Protein AF-A0A0D1XDV0-F1 (afdb_monomer_lite)

pLDDT: mean 87.68, std 15.38, range [34.41, 98.44]

InterPro domains:
  IPR032345 4-hydroxylaminobenzoate lyase [PF16155] (13-129)

Organism: NCBI:txid1016849

Structure (mmCIF, N/CA/C/O backbone):
data_AF-A0A0D1XDV0-F1
#
_entry.id   AF-A0A0D1XDV0-F1
#
loop_
_atom_site.group_PDB
_atom_site.id
_atom_site.type_symbol
_atom_site.label_atom_id
_atom_site.label_alt_id
_atom_site.label_comp_id
_atom_site.label_asym_id
_atom_site.label_entity_id
_atom_site.label_seq_id
_atom_site.pdbx_PDB_ins_code
_atom_site.Cartn_x
_atom_site.Cartn_y
_atom_site.Cartn_z
_atom_site.occupancy
_atom_site.B_iso_or_equiv
_atom_site.auth_seq_id
_atom_site.auth_comp_id
_atom_site.auth_asym_id
_atom_site.auth_atom_id
_atom_site.pdbx_PDB_model_num
ATOM 1 N N . MET A 1 1 ? 11.019 8.438 17.320 1.00 46.28 1 MET A N 1
ATOM 2 C CA . MET A 1 1 ? 9.864 8.069 16.484 1.00 46.28 1 MET A CA 1
ATOM 3 C C . MET A 1 1 ? 9.347 6.789 17.077 1.00 46.28 1 MET A C 1
ATOM 5 O O . MET A 1 1 ? 10.122 5.840 17.127 1.00 46.28 1 MET A O 1
ATOM 9 N N . ASP A 1 2 ? 8.136 6.800 17.619 1.00 54.28 2 ASP A N 1
ATOM 10 C CA . ASP A 1 2 ? 7.503 5.565 18.061 1.00 54.28 2 ASP A CA 1
ATOM 11 C C . ASP A 1 2 ? 7.287 4.716 16.818 1.00 54.28 2 ASP A C 1
ATOM 13 O O . ASP A 1 2 ? 6.575 5.097 15.894 1.00 54.28 2 ASP A O 1
ATOM 17 N N . VAL A 1 3 ? 8.050 3.634 16.718 1.00 69.50 3 VAL A N 1
ATOM 18 C CA . VAL A 1 3 ? 7.976 2.755 15.564 1.00 69.50 3 VAL A CA 1
ATOM 19 C C . VAL A 1 3 ? 6.913 1.716 15.882 1.00 69.50 3 VAL A C 1
ATOM 21 O O . VAL A 1 3 ? 7.135 0.819 16.696 1.00 69.50 3 VAL A O 1
ATOM 24 N N . HIS A 1 4 ? 5.733 1.869 15.287 1.00 89.25 4 HIS A N 1
ATOM 25 C CA . HIS A 1 4 ? 4.611 0.970 15.527 1.00 89.25 4 HIS A CA 1
ATOM 26 C C . HIS A 1 4 ? 4.941 -0.426 14.966 1.00 89.25 4 HIS A C 1
ATOM 28 O O . HIS A 1 4 ? 5.286 -0.542 13.785 1.00 89.25 4 HIS A O 1
ATOM 34 N N . PRO A 1 5 ? 4.831 -1.513 15.756 1.00 94.81 5 PRO A N 1
ATOM 35 C CA . PRO A 1 5 ? 5.201 -2.850 15.286 1.00 94.81 5 PRO A CA 1
ATOM 36 C C . PRO A 1 5 ? 4.446 -3.293 14.024 1.00 94.81 5 PRO A C 1
ATOM 38 O O . PRO A 1 5 ? 5.011 -3.960 13.160 1.00 94.81 5 PRO A O 1
ATOM 41 N N . THR A 1 6 ? 3.175 -2.913 13.885 1.00 96.81 6 THR A N 1
ATOM 42 C CA . THR A 1 6 ? 2.352 -3.225 12.705 1.00 96.81 6 THR A CA 1
ATOM 43 C C . THR A 1 6 ? 2.816 -2.452 11.471 1.00 96.81 6 THR A C 1
ATOM 45 O O . THR A 1 6 ? 2.898 -3.025 10.387 1.00 96.81 6 THR A O 1
ATOM 48 N N . GLN A 1 7 ? 3.206 -1.184 11.642 1.00 96.69 7 GLN A N 1
ATOM 49 C CA . GLN A 1 7 ? 3.786 -0.367 10.576 1.00 96.69 7 GLN A CA 1
ATOM 50 C C . GLN A 1 7 ? 5.069 -1.004 10.028 1.00 96.69 7 GLN A C 1
ATOM 52 O O . GLN A 1 7 ? 5.245 -1.086 8.815 1.00 96.69 7 GLN A O 1
ATOM 57 N N . GLN A 1 8 ? 5.948 -1.515 10.900 1.00 96.44 8 GLN A N 1
ATOM 58 C CA . GLN A 1 8 ? 7.170 -2.207 10.464 1.00 96.44 8 GLN A CA 1
ATOM 59 C C . GLN A 1 8 ? 6.862 -3.465 9.661 1.00 96.44 8 GLN A C 1
ATOM 61 O O . GLN A 1 8 ? 7.520 -3.719 8.656 1.00 96.44 8 GLN A O 1
ATOM 66 N N . LYS A 1 9 ? 5.857 -4.239 10.080 1.00 97.81 9 LYS A N 1
ATOM 67 C CA . LYS A 1 9 ? 5.426 -5.430 9.340 1.00 97.81 9 LYS A CA 1
ATOM 68 C C . LYS A 1 9 ? 4.884 -5.071 7.960 1.00 97.81 9 LYS A C 1
ATOM 70 O O . LYS A 1 9 ? 5.242 -5.739 6.993 1.00 97.81 9 LYS A O 1
ATOM 75 N N . LEU A 1 10 ? 4.095 -3.997 7.855 1.00 97.75 10 LEU A N 1
ATOM 76 C CA . LEU A 1 10 ? 3.621 -3.491 6.567 1.00 97.75 10 LEU A CA 1
ATOM 77 C C . LEU A 1 10 ? 4.795 -3.102 5.661 1.00 97.75 10 LEU A C 1
ATOM 79 O O . LEU A 1 10 ? 4.853 -3.548 4.519 1.00 97.75 10 LEU A O 1
ATOM 83 N N . VAL A 1 11 ? 5.736 -2.298 6.169 1.00 97.62 11 VAL A N 1
ATOM 84 C CA . VAL A 1 11 ? 6.907 -1.854 5.396 1.00 97.62 11 VAL A CA 1
ATOM 85 C C . VAL A 1 11 ? 7.772 -3.044 4.981 1.00 97.62 11 VAL A C 1
ATOM 87 O O . VAL A 1 11 ? 8.152 -3.129 3.818 1.00 97.62 11 VAL A O 1
ATOM 90 N N . GLY A 1 12 ? 8.020 -3.997 5.883 1.00 98.06 12 GLY A N 1
ATOM 91 C CA . GLY A 1 12 ? 8.756 -5.226 5.578 1.00 98.06 12 GLY A CA 1
ATOM 92 C C . GLY A 1 12 ? 8.089 -6.040 4.469 1.00 98.06 12 GLY A C 1
ATOM 93 O O . GLY A 1 12 ? 8.732 -6.371 3.477 1.00 98.06 12 GLY A O 1
ATOM 94 N N . ARG A 1 13 ? 6.774 -6.269 4.565 1.00 98.25 13 ARG A N 1
ATOM 95 C CA . ARG A 1 13 ? 6.033 -6.983 3.517 1.00 98.25 13 ARG A CA 1
ATOM 96 C C . ARG A 1 13 ? 6.004 -6.215 2.190 1.00 98.25 13 ARG A C 1
ATOM 98 O O . ARG A 1 13 ? 6.015 -6.831 1.129 1.00 98.25 13 ARG A O 1
ATOM 105 N N . ALA A 1 14 ? 5.990 -4.883 2.227 1.00 97.88 14 ALA A N 1
ATOM 106 C CA . ALA A 1 14 ? 6.085 -4.059 1.024 1.00 97.88 14 ALA A CA 1
ATOM 107 C C . ALA A 1 14 ? 7.468 -4.164 0.372 1.00 97.88 14 ALA A C 1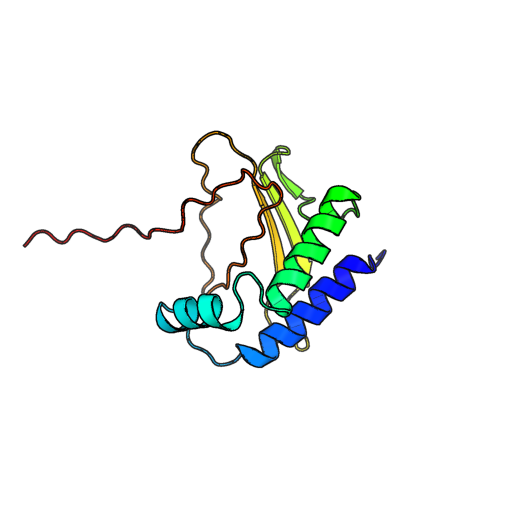
ATOM 109 O O . ALA A 1 14 ? 7.555 -4.241 -0.850 1.00 97.88 14 ALA A O 1
ATOM 110 N N . ILE A 1 15 ? 8.538 -4.234 1.169 1.00 97.69 15 ILE A N 1
ATOM 111 C CA . ILE A 1 15 ? 9.891 -4.479 0.666 1.00 97.69 15 ILE A CA 1
ATOM 112 C C . ILE A 1 15 ? 9.954 -5.831 -0.047 1.00 97.69 15 ILE A C 1
ATOM 114 O O . ILE A 1 15 ? 10.460 -5.857 -1.167 1.00 97.69 15 ILE A O 1
ATOM 118 N N . ASP A 1 16 ? 9.405 -6.902 0.545 1.00 97.06 16 ASP A N 1
ATOM 119 C CA . ASP A 1 16 ? 9.305 -8.228 -0.090 1.00 97.06 16 ASP A CA 1
ATOM 120 C C . ASP A 1 16 ? 8.588 -8.130 -1.447 1.00 97.06 16 ASP A C 1
ATOM 122 O O . ASP A 1 16 ? 9.124 -8.544 -2.474 1.00 97.06 16 ASP A O 1
ATOM 126 N N . PHE A 1 17 ? 7.420 -7.482 -1.477 1.00 97.38 17 PHE A N 1
ATOM 127 C CA . PHE A 1 17 ? 6.658 -7.242 -2.704 1.00 97.38 17 PHE A CA 1
ATOM 128 C C . PHE A 1 17 ? 7.464 -6.475 -3.764 1.00 97.38 17 PHE A C 1
ATOM 130 O O . PHE A 1 17 ? 7.504 -6.878 -4.925 1.00 97.38 17 PHE A O 1
ATOM 137 N N . PHE A 1 18 ? 8.168 -5.405 -3.386 1.00 96.06 18 PHE A N 1
ATOM 138 C CA . PHE A 1 18 ? 8.994 -4.637 -4.320 1.00 96.06 18 PHE A CA 1
ATOM 139 C C . PHE A 1 18 ? 10.135 -5.464 -4.922 1.00 96.06 18 PHE A C 1
ATOM 141 O O . PHE A 1 18 ? 10.582 -5.157 -6.027 1.00 96.06 18 PHE A O 1
ATOM 148 N N . GLN A 1 19 ? 10.620 -6.512 -4.246 1.00 94.69 19 GLN A N 1
ATOM 149 C CA . GLN A 1 19 ? 11.615 -7.418 -4.835 1.00 94.69 19 GLN A CA 1
ATOM 150 C C . GLN A 1 19 ? 11.058 -8.213 -6.014 1.00 94.69 19 GLN A C 1
ATOM 152 O O . GLN A 1 19 ? 11.807 -8.481 -6.953 1.00 94.69 19 GLN A O 1
ATOM 157 N N . GLU A 1 20 ? 9.768 -8.531 -5.982 1.00 94.56 20 GLU A N 1
ATOM 158 C CA . GLU A 1 20 ? 9.084 -9.308 -7.013 1.00 94.56 20 GLU A CA 1
ATOM 159 C C . GLU A 1 20 ? 8.681 -8.463 -8.230 1.00 94.56 20 GLU A C 1
ATOM 161 O O . GLU A 1 20 ? 8.661 -8.951 -9.362 1.00 94.56 20 GLU A O 1
ATOM 166 N N . VAL A 1 21 ? 8.364 -7.182 -8.000 1.00 92.88 21 VAL A N 1
ATOM 167 C CA . VAL A 1 21 ? 7.813 -6.293 -9.040 1.00 92.88 21 VAL A CA 1
ATOM 168 C C . VAL A 1 21 ? 8.793 -5.250 -9.570 1.00 92.88 21 VAL A C 1
ATOM 170 O O . VAL A 1 21 ? 8.473 -4.517 -10.507 1.00 92.88 21 VAL A O 1
ATOM 173 N N . GLN A 1 22 ? 10.000 -5.168 -9.007 1.00 89.06 22 GLN A N 1
ATOM 174 C CA . GLN A 1 22 ? 11.055 -4.312 -9.551 1.00 89.06 22 GLN A CA 1
ATOM 175 C C . GLN A 1 22 ? 11.340 -4.637 -11.025 1.00 89.06 22 GLN A C 1
ATOM 177 O O . GLN A 1 22 ? 11.282 -5.788 -11.456 1.00 89.06 22 GLN A O 1
ATOM 182 N N . ASN A 1 23 ? 11.723 -3.611 -11.787 1.00 88.56 23 ASN A N 1
ATOM 183 C CA . ASN A 1 23 ? 12.044 -3.697 -13.217 1.00 88.56 23 ASN A CA 1
ATOM 184 C C . ASN A 1 23 ? 10.871 -4.084 -14.133 1.00 88.56 23 ASN A C 1
ATOM 186 O O . ASN A 1 23 ? 11.085 -4.315 -15.322 1.00 88.56 23 ASN A O 1
ATOM 190 N N . LEU A 1 24 ? 9.640 -4.127 -13.620 1.00 91.00 24 LEU A N 1
ATOM 191 C CA . LEU A 1 24 ? 8.452 -4.262 -14.454 1.00 91.00 24 LEU A CA 1
ATOM 192 C C . LEU A 1 24 ? 7.990 -2.892 -14.955 1.00 91.00 24 LEU A C 1
ATOM 194 O O . LEU A 1 24 ? 8.093 -1.882 -14.258 1.00 91.00 24 LEU A O 1
ATOM 198 N N . THR A 1 25 ? 7.488 -2.854 -16.185 1.00 90.81 25 THR A N 1
ATOM 199 C CA . THR A 1 25 ? 7.014 -1.619 -16.818 1.00 90.81 25 THR A CA 1
ATOM 200 C C . THR A 1 25 ? 5.566 -1.328 -16.412 1.00 90.81 25 THR A C 1
ATOM 202 O O . THR A 1 25 ? 4.718 -2.205 -16.584 1.00 90.81 25 THR A O 1
ATOM 205 N N . PRO A 1 26 ? 5.244 -0.116 -15.920 1.00 89.31 26 PRO A N 1
ATOM 206 C CA . PRO A 1 26 ? 3.864 0.285 -15.662 1.00 89.31 26 PRO A CA 1
ATOM 207 C C . PRO A 1 26 ? 2.980 0.176 -16.911 1.00 89.31 26 PRO A C 1
ATOM 209 O O . PRO A 1 26 ? 3.368 0.601 -17.999 1.00 89.31 26 PRO A O 1
ATOM 212 N N . GLY A 1 27 ? 1.778 -0.377 -16.752 1.00 89.75 27 GLY A N 1
ATOM 213 C CA . GLY A 1 27 ? 0.820 -0.569 -17.838 1.00 89.75 27 GLY A CA 1
ATOM 214 C C . GLY A 1 27 ? -0.149 -1.718 -17.565 1.00 89.75 27 GLY A C 1
ATOM 215 O O . GLY A 1 27 ? -0.107 -2.338 -16.502 1.00 89.75 27 GLY A O 1
ATOM 216 N N . LYS A 1 28 ? -1.003 -2.023 -18.550 1.00 91.38 28 LYS A N 1
ATOM 217 C CA . LYS A 1 28 ? -2.059 -3.047 -18.434 1.00 91.38 28 LYS A CA 1
ATOM 218 C C . LYS A 1 28 ? -1.520 -4.444 -18.129 1.00 91.38 28 LYS A C 1
ATOM 220 O O . LYS A 1 28 ? -2.149 -5.186 -17.384 1.00 91.38 28 LYS A O 1
ATOM 225 N N . ASP A 1 29 ? -0.357 -4.789 -18.674 1.00 93.88 29 ASP A N 1
ATOM 226 C CA . ASP A 1 29 ? 0.255 -6.102 -18.446 1.00 93.88 29 ASP A CA 1
ATOM 227 C C . ASP A 1 29 ? 0.725 -6.250 -16.995 1.00 93.88 29 ASP A C 1
ATOM 229 O O . ASP A 1 29 ? 0.502 -7.289 -16.372 1.00 93.88 29 ASP A O 1
ATOM 233 N N . LEU A 1 30 ? 1.315 -5.189 -16.427 1.00 93.62 30 LEU A N 1
ATOM 234 C CA . LEU A 1 30 ? 1.673 -5.166 -15.012 1.00 93.62 30 LEU A CA 1
ATOM 235 C C . LEU A 1 30 ? 0.419 -5.215 -14.139 1.00 93.62 30 LEU A C 1
ATOM 237 O O . LEU A 1 30 ? 0.375 -6.009 -13.212 1.00 93.62 30 LEU A O 1
ATOM 241 N N . GLU A 1 31 ? -0.614 -4.434 -14.449 1.00 93.94 31 GLU A N 1
ATOM 242 C CA . GLU A 1 31 ? -1.888 -4.466 -13.719 1.00 93.94 31 GLU A CA 1
ATOM 243 C C . GLU A 1 31 ? -2.510 -5.874 -13.702 1.00 93.94 31 GLU A C 1
ATOM 245 O O . GLU A 1 31 ? -2.873 -6.386 -12.641 1.00 93.94 31 GLU A O 1
ATOM 250 N N . ALA A 1 32 ? -2.590 -6.537 -14.859 1.00 95.12 32 ALA A N 1
ATOM 251 C CA . ALA A 1 32 ? -3.122 -7.894 -14.967 1.00 95.12 32 ALA A CA 1
ATOM 252 C C . ALA A 1 32 ? -2.296 -8.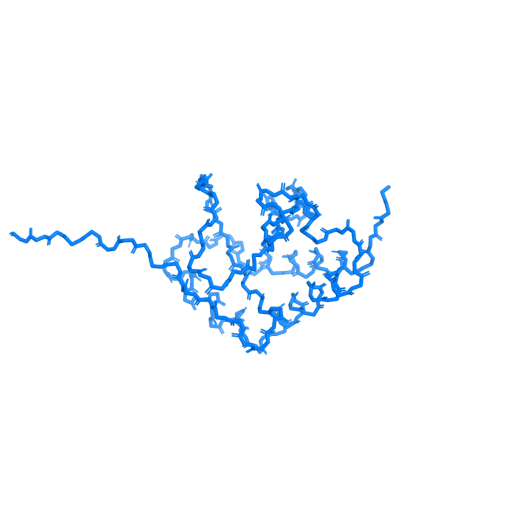897 -14.149 1.00 95.12 32 ALA A C 1
ATOM 254 O O . ALA A 1 32 ? -2.858 -9.742 -13.444 1.00 95.12 32 ALA A O 1
ATOM 255 N N . ARG A 1 33 ? -0.965 -8.775 -14.199 1.00 95.44 33 ARG A N 1
ATOM 256 C CA . ARG A 1 33 ? -0.056 -9.598 -13.400 1.00 95.44 33 ARG A CA 1
ATOM 257 C C . ARG A 1 33 ? -0.251 -9.366 -11.904 1.00 95.44 33 ARG A C 1
ATOM 259 O O . ARG A 1 33 ? -0.406 -10.332 -11.166 1.00 95.44 33 ARG A O 1
ATOM 266 N N . LEU A 1 34 ? -0.294 -8.107 -11.466 1.00 96.19 34 LEU A N 1
ATOM 267 C CA . LEU A 1 34 ? -0.490 -7.737 -10.064 1.00 96.19 34 LEU A CA 1
ATOM 268 C C . LEU A 1 34 ? -1.788 -8.323 -9.506 1.00 96.19 34 LEU A C 1
ATOM 270 O O . LEU A 1 34 ? -1.769 -8.950 -8.452 1.00 96.19 34 LEU A O 1
ATOM 274 N N . ASN A 1 35 ? -2.891 -8.197 -10.246 1.00 94.50 35 ASN A N 1
ATOM 275 C CA . ASN A 1 35 ? -4.181 -8.749 -9.835 1.00 94.50 35 ASN A CA 1
ATOM 276 C C . ASN A 1 35 ? -4.200 -10.287 -9.801 1.00 94.50 35 ASN A C 1
ATOM 278 O O . ASN A 1 35 ? -4.934 -10.869 -9.007 1.00 94.50 35 ASN A O 1
ATOM 282 N N . THR A 1 36 ? -3.401 -10.947 -10.643 1.00 95.94 36 THR A N 1
ATOM 283 C CA . THR A 1 36 ? -3.340 -12.416 -10.710 1.00 95.94 36 THR A CA 1
ATOM 284 C C . THR A 1 36 ? -2.434 -13.007 -9.630 1.00 95.94 36 THR A C 1
ATOM 286 O O . THR A 1 36 ? -2.793 -13.993 -8.993 1.00 95.94 36 THR A O 1
ATOM 289 N N . GLU A 1 37 ? -1.253 -12.423 -9.425 1.00 96.81 37 GLU A N 1
ATOM 290 C CA . GLU A 1 37 ? -0.197 -12.985 -8.570 1.00 96.81 37 GLU A CA 1
ATOM 291 C C . GLU A 1 37 ? -0.207 -12.417 -7.145 1.00 96.81 37 GLU A C 1
ATOM 293 O O . GLU A 1 37 ? 0.239 -13.086 -6.214 1.00 96.81 37 GLU A O 1
ATOM 298 N N . TYR A 1 38 ? -0.737 -11.203 -6.965 1.00 96.75 38 TYR A N 1
ATOM 299 C CA . TYR A 1 38 ? -0.716 -10.461 -5.699 1.00 96.75 38 TYR A CA 1
ATOM 300 C C . TYR A 1 38 ? -2.093 -9.880 -5.335 1.00 96.75 38 TYR A C 1
ATOM 302 O O . TYR A 1 38 ? -2.184 -8.932 -4.556 1.00 96.75 38 TYR A O 1
ATOM 310 N N . GLY A 1 39 ? -3.168 -10.429 -5.912 1.00 94.38 39 GLY A N 1
ATOM 311 C CA . GLY A 1 39 ? -4.550 -10.045 -5.625 1.00 94.38 39 GLY A CA 1
ATOM 312 C C . GLY A 1 39 ? -5.143 -10.723 -4.377 1.00 94.38 39 GLY A C 1
ATOM 313 O O . GLY A 1 39 ? -4.420 -11.363 -3.605 1.00 94.38 39 GLY A O 1
ATOM 314 N N . PRO A 1 40 ? -6.471 -10.614 -4.178 1.00 94.19 40 PRO A N 1
ATOM 315 C CA . PRO A 1 40 ? -7.186 -11.230 -3.060 1.00 94.19 40 PRO A CA 1
ATOM 316 C C . PRO A 1 40 ? -6.890 -12.719 -2.858 1.00 94.19 40 PRO A C 1
ATOM 318 O O . PRO A 1 40 ? -6.842 -13.489 -3.816 1.00 94.19 40 PRO A O 1
ATOM 321 N N . GLY A 1 41 ? -6.707 -13.132 -1.601 1.00 94.69 41 GLY A N 1
ATOM 322 C CA . GLY A 1 41 ? -6.364 -14.505 -1.223 1.00 94.69 41 GLY A CA 1
ATOM 323 C C . GLY A 1 41 ? -4.875 -14.851 -1.322 1.00 94.69 41 GLY A C 1
ATOM 324 O O . GLY A 1 41 ? -4.476 -15.933 -0.888 1.00 94.69 41 GLY A O 1
ATOM 325 N N . THR A 1 42 ? -4.035 -13.963 -1.860 1.00 97.31 42 THR A N 1
ATOM 326 C CA . THR A 1 42 ? -2.584 -14.189 -1.918 1.00 97.31 42 THR A CA 1
ATOM 327 C C . THR A 1 42 ? -1.905 -13.770 -0.608 1.00 97.31 42 THR A C 1
ATOM 329 O O . THR A 1 42 ? -2.344 -12.814 0.033 1.00 97.31 42 THR A O 1
ATOM 332 N N . PRO A 1 43 ? -0.799 -14.421 -0.193 1.00 97.62 43 PRO A N 1
ATOM 333 C CA . PRO A 1 43 ? -0.166 -14.123 1.094 1.00 97.62 43 PRO A CA 1
ATOM 334 C C . PRO A 1 43 ? 0.264 -12.660 1.268 1.00 97.62 43 PRO A C 1
ATOM 336 O O . PRO A 1 43 ? 0.142 -12.106 2.355 1.00 97.62 43 PRO A O 1
ATOM 339 N N . ILE A 1 44 ? 0.774 -12.013 0.214 1.00 97.44 44 ILE A N 1
ATOM 340 C CA . ILE A 1 44 ? 1.185 -10.602 0.284 1.00 97.44 44 ILE A CA 1
ATOM 341 C C . ILE A 1 44 ? -0.031 -9.693 0.491 1.00 97.44 44 ILE A C 1
ATOM 343 O O . ILE A 1 44 ? -0.003 -8.833 1.372 1.00 97.44 44 ILE A O 1
ATOM 347 N N . TYR A 1 45 ? -1.099 -9.914 -0.275 1.00 97.44 45 TYR A N 1
ATOM 348 C CA . TYR A 1 45 ? -2.324 -9.130 -0.171 1.00 97.44 45 TYR A CA 1
ATOM 349 C C . TYR A 1 45 ? -3.005 -9.284 1.193 1.00 97.44 45 TYR A C 1
ATOM 351 O O . TYR A 1 45 ? -3.395 -8.288 1.805 1.00 97.44 45 TYR A O 1
ATOM 359 N N . GLU A 1 46 ? -3.124 -10.515 1.695 1.00 97.88 46 GLU A N 1
ATOM 360 C CA . GLU A 1 46 ? -3.777 -10.780 2.982 1.00 97.88 46 GLU A CA 1
ATOM 361 C C . GLU A 1 46 ? -3.006 -10.159 4.157 1.00 97.88 46 GLU A C 1
ATOM 363 O O . GLU A 1 46 ? -3.613 -9.621 5.088 1.00 97.88 46 GLU A O 1
ATOM 368 N N . ASP A 1 47 ? -1.673 -10.143 4.096 1.00 98.44 47 ASP A N 1
ATOM 369 C CA . ASP A 1 47 ? -0.847 -9.437 5.074 1.00 98.44 47 ASP A CA 1
ATOM 370 C C . ASP A 1 47 ? -1.060 -7.921 5.019 1.00 98.44 47 ASP A C 1
ATOM 372 O O . ASP A 1 47 ? -1.263 -7.299 6.064 1.00 98.44 47 ASP A O 1
ATOM 376 N N . PHE A 1 48 ? -1.068 -7.314 3.825 1.00 97.88 48 PHE A N 1
ATOM 377 C CA . PHE A 1 48 ? -1.377 -5.886 3.684 1.00 97.88 48 PHE A CA 1
ATOM 378 C C . PHE A 1 48 ? -2.745 -5.548 4.270 1.00 97.88 48 PHE A C 1
ATOM 380 O O . PHE A 1 48 ? -2.858 -4.612 5.063 1.00 97.88 48 PHE A O 1
ATOM 387 N N . CYS A 1 49 ? -3.762 -6.346 3.944 1.00 97.38 49 CYS A N 1
ATOM 388 C CA . CYS A 1 49 ? -5.097 -6.189 4.500 1.00 97.38 49 CYS A CA 1
ATOM 389 C C . CYS A 1 49 ? -5.089 -6.267 6.029 1.00 97.38 49 CYS A C 1
ATOM 391 O O . CYS A 1 49 ? -5.671 -5.415 6.697 1.00 97.38 49 CYS A O 1
ATOM 393 N N . THR A 1 50 ? -4.405 -7.267 6.585 1.00 97.50 50 THR A N 1
ATOM 394 C CA . THR A 1 50 ? -4.312 -7.482 8.032 1.00 97.50 50 THR A CA 1
ATOM 395 C C . THR A 1 50 ? -3.661 -6.290 8.733 1.00 97.50 50 THR A C 1
ATOM 397 O O . THR A 1 50 ? -4.210 -5.774 9.706 1.00 97.50 50 THR A O 1
ATOM 400 N N . TYR A 1 51 ? -2.516 -5.815 8.237 1.00 97.81 51 TYR A N 1
ATOM 401 C CA . TYR A 1 51 ? -1.770 -4.732 8.882 1.00 97.81 51 TYR A CA 1
ATOM 402 C C . TYR A 1 51 ? -2.468 -3.376 8.764 1.00 97.81 51 TYR A C 1
ATOM 404 O O . TYR A 1 51 ? -2.482 -2.622 9.737 1.00 97.81 51 TYR A O 1
ATOM 412 N N . ILE A 1 52 ? -3.079 -3.074 7.614 1.00 97.12 52 ILE A N 1
ATOM 413 C CA . ILE A 1 52 ? -3.834 -1.829 7.419 1.00 97.12 52 ILE A CA 1
ATOM 414 C C . ILE A 1 52 ? -5.078 -1.799 8.307 1.00 97.12 52 ILE A C 1
ATOM 416 O O . ILE A 1 52 ? -5.277 -0.817 9.022 1.00 97.12 52 ILE A O 1
ATOM 420 N N . ARG A 1 53 ? -5.882 -2.873 8.313 1.00 96.00 53 ARG A N 1
ATOM 421 C CA . ARG A 1 53 ? -7.077 -2.947 9.169 1.00 96.00 53 ARG A CA 1
ATOM 422 C C . ARG A 1 53 ? -6.702 -2.844 10.639 1.00 96.00 53 ARG A C 1
ATOM 424 O O . ARG A 1 53 ? -7.274 -2.022 11.338 1.00 96.00 53 ARG A O 1
ATOM 431 N N . GLN A 1 54 ? -5.680 -3.578 11.083 1.00 96.12 54 GLN A N 1
ATOM 432 C CA . GLN A 1 54 ? -5.215 -3.484 12.464 1.00 96.12 54 GLN A CA 1
ATOM 433 C C . GLN A 1 54 ? -4.776 -2.055 12.829 1.00 96.12 54 GLN A C 1
ATOM 435 O O . GLN A 1 54 ? -5.141 -1.567 13.898 1.00 96.12 54 GLN A O 1
ATOM 440 N N . GLY A 1 55 ? -3.980 -1.405 11.973 1.00 95.44 55 GLY A N 1
ATOM 441 C CA . GLY A 1 55 ? -3.483 -0.053 12.225 1.00 95.44 55 GLY A CA 1
ATOM 442 C C . GLY A 1 55 ? -4.606 0.982 12.342 1.00 95.44 55 GLY A C 1
ATOM 443 O O . GLY A 1 55 ? -4.525 1.860 13.198 1.00 95.44 55 GLY A O 1
ATOM 444 N N . LEU A 1 56 ? -5.665 0.840 11.535 1.00 94.06 56 LEU A N 1
ATOM 445 C CA . LEU A 1 56 ? -6.869 1.675 11.603 1.00 94.06 56 LEU A CA 1
ATOM 446 C C . LEU A 1 56 ? -7.740 1.352 12.825 1.00 94.06 56 LEU A C 1
ATOM 448 O O . LEU A 1 56 ? -8.078 2.253 13.582 1.00 94.06 56 LEU A O 1
ATOM 452 N N . GLU A 1 57 ? -8.088 0.080 13.040 1.00 93.75 57 GLU A N 1
ATOM 453 C CA . GLU A 1 57 ? -8.987 -0.368 14.119 1.00 93.75 57 GLU A CA 1
ATOM 454 C C . GLU A 1 57 ? -8.466 -0.008 15.512 1.00 93.75 57 GLU A C 1
ATOM 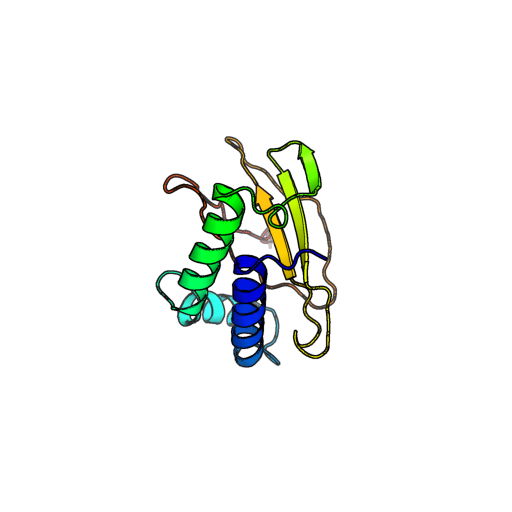456 O O . GLU A 1 57 ? -9.244 0.286 16.418 1.00 93.75 57 GLU A O 1
ATOM 461 N N . LYS A 1 58 ? -7.144 -0.054 15.694 1.00 94.19 58 LYS A N 1
ATOM 462 C CA . LYS A 1 58 ? -6.492 0.252 16.971 1.00 94.19 58 LYS A CA 1
ATOM 463 C C . LYS A 1 58 ? -6.055 1.709 17.098 1.00 94.19 58 LYS A C 1
ATOM 465 O O . LYS A 1 58 ? -5.419 2.028 18.098 1.00 94.19 58 LYS A O 1
ATOM 470 N N . ASP A 1 59 ? -6.351 2.541 16.099 1.00 91.44 59 ASP A N 1
ATOM 471 C CA . ASP A 1 59 ? -5.891 3.928 16.008 1.00 91.44 59 ASP A CA 1
ATOM 472 C C . ASP A 1 59 ? -4.394 4.053 16.338 1.00 91.44 59 ASP A C 1
ATOM 474 O O . ASP A 1 59 ? -3.966 4.813 17.205 1.00 91.44 59 ASP A O 1
ATOM 478 N N . GLU A 1 60 ? -3.561 3.237 15.677 1.00 93.81 60 GLU A N 1
ATOM 479 C CA . GLU A 1 60 ? -2.127 3.176 15.983 1.00 93.81 60 GLU A CA 1
ATOM 480 C C . GLU A 1 60 ? -1.384 4.470 15.591 1.00 93.81 60 GLU A C 1
ATOM 482 O O . GLU A 1 60 ? -0.181 4.548 15.794 1.00 93.81 60 GLU A O 1
ATOM 487 N N . GLY A 1 61 ? -2.055 5.483 15.030 1.00 93.50 61 GLY A N 1
ATOM 488 C CA . GLY A 1 61 ? -1.470 6.807 14.792 1.00 93.50 61 GLY A CA 1
ATOM 489 C C . GLY A 1 61 ? -0.517 6.904 13.596 1.00 93.50 61 GLY A C 1
ATOM 490 O O . GLY A 1 61 ? 0.259 7.853 13.517 1.00 93.50 61 GLY A O 1
ATOM 491 N N . TRP A 1 62 ? -0.559 5.949 12.659 1.00 94.50 62 TRP A N 1
ATOM 492 C CA . TRP A 1 62 ? 0.291 5.957 11.454 1.00 94.50 62 TRP A CA 1
ATOM 493 C C . TRP A 1 62 ? -0.454 5.697 10.135 1.00 94.50 62 TRP A C 1
ATOM 495 O O . TRP A 1 62 ? 0.096 5.964 9.062 1.00 94.50 62 TRP A O 1
ATOM 505 N N . VAL A 1 63 ? -1.685 5.175 10.186 1.00 95.31 63 VAL A N 1
ATOM 506 C CA . VAL A 1 63 ? -2.512 4.938 8.993 1.00 95.31 63 VAL A CA 1
ATOM 507 C C . VAL A 1 63 ? -3.447 6.120 8.787 1.00 95.31 63 VAL A C 1
ATOM 509 O O . VAL A 1 63 ? -4.316 6.353 9.620 1.00 95.31 63 VAL A O 1
ATOM 512 N N . ALA A 1 64 ? -3.302 6.825 7.664 1.00 92.44 64 ALA A N 1
ATOM 513 C CA . ALA A 1 64 ? -4.211 7.891 7.242 1.00 92.44 64 ALA A CA 1
ATOM 514 C C . ALA A 1 64 ? -4.565 8.904 8.363 1.00 92.44 64 ALA A C 1
ATOM 516 O O . ALA A 1 64 ? -5.719 9.085 8.745 1.00 92.44 64 ALA A O 1
ATOM 517 N N . THR A 1 65 ? -3.535 9.549 8.897 1.00 94.62 65 THR A N 1
ATOM 518 C CA . THR A 1 65 ? -3.534 10.540 9.978 1.00 94.62 65 THR A CA 1
ATOM 519 C C . THR A 1 65 ? -3.846 11.953 9.505 1.00 94.62 65 THR A C 1
ATOM 521 O O . THR A 1 65 ? -4.476 12.707 10.238 1.00 94.62 65 THR A O 1
ATOM 524 N N . ASP A 1 66 ? -3.403 12.331 8.303 1.00 95.25 66 ASP A N 1
ATOM 525 C CA . ASP A 1 66 ? -3.490 13.714 7.841 1.00 95.25 66 ASP A CA 1
ATOM 526 C C . ASP A 1 66 ? -4.797 13.909 7.067 1.00 95.25 66 ASP A C 1
ATOM 528 O O . ASP A 1 66 ? -4.991 13.317 6.002 1.00 95.25 66 ASP A O 1
ATOM 532 N N . GLU A 1 67 ? -5.702 14.733 7.599 1.00 95.75 67 GLU A N 1
ATOM 533 C CA . GLU A 1 67 ? -6.967 15.072 6.942 1.00 95.75 67 GLU A CA 1
ATOM 534 C C . GLU A 1 67 ? -6.743 15.924 5.691 1.00 95.75 67 GLU A C 1
ATOM 536 O O . GLU A 1 67 ? -6.066 16.953 5.720 1.00 95.75 67 GLU A O 1
ATOM 541 N N . ILE A 1 68 ? -7.340 15.487 4.583 1.00 93.88 68 ILE A N 1
ATOM 542 C CA . ILE A 1 68 ? -7.325 16.192 3.296 1.00 93.88 68 ILE A CA 1
ATOM 543 C C . ILE A 1 68 ? -8.696 16.790 3.002 1.00 93.88 68 ILE A C 1
ATOM 545 O O . ILE A 1 68 ? -8.780 17.943 2.586 1.00 93.88 68 ILE A O 1
ATOM 549 N N . ASP A 1 69 ? -9.758 16.023 3.252 1.00 93.12 69 ASP A N 1
ATOM 550 C CA . ASP A 1 69 ? -11.145 16.500 3.268 1.00 93.12 69 ASP A CA 1
ATOM 551 C C . ASP A 1 69 ? -11.863 15.884 4.475 1.00 93.12 69 ASP A C 1
ATOM 553 O O . ASP A 1 69 ? -12.656 14.945 4.361 1.00 93.12 69 ASP A O 1
ATOM 557 N N . GLY A 1 70 ? -11.493 16.373 5.661 1.00 93.44 70 GLY A N 1
ATOM 558 C CA . GLY A 1 70 ? -12.025 15.903 6.936 1.00 93.44 70 GLY A CA 1
ATOM 559 C C . GLY A 1 70 ? -11.692 14.434 7.248 1.00 93.44 70 GLY A C 1
ATOM 560 O O . GLY A 1 70 ? -10.805 13.836 6.630 1.00 93.44 70 GLY A O 1
ATOM 561 N N . PRO A 1 71 ? -12.431 13.804 8.181 1.00 92.38 71 PRO A N 1
ATOM 562 C CA . PRO A 1 71 ? -12.144 12.439 8.635 1.00 92.38 71 PRO A CA 1
ATOM 563 C C . PRO A 1 71 ? -12.373 11.373 7.552 1.00 92.38 71 PRO A C 1
ATOM 565 O O . PRO A 1 71 ? -11.768 10.297 7.593 1.00 92.38 71 PRO A O 1
ATOM 568 N N . LYS A 1 72 ? -13.216 11.683 6.562 1.00 92.75 72 LYS A N 1
ATOM 569 C CA . LYS A 1 72 ? -13.588 10.785 5.467 1.00 92.75 72 LYS A CA 1
ATOM 570 C C . LYS A 1 72 ? -12.501 10.629 4.400 1.00 92.75 72 LYS A C 1
ATOM 572 O 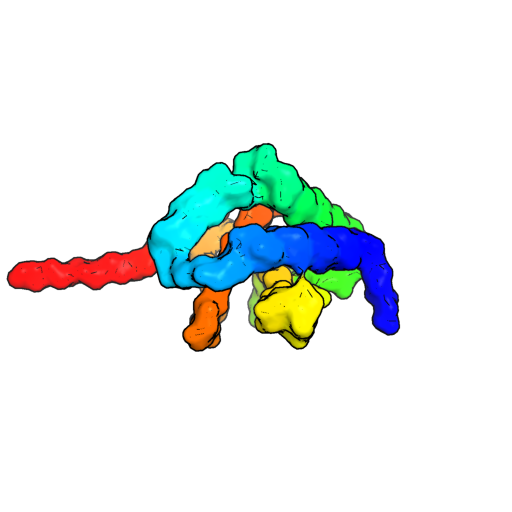O . LYS A 1 72 ? -12.505 9.635 3.684 1.00 92.75 72 LYS A O 1
ATOM 577 N N . TYR A 1 73 ? -11.576 11.587 4.275 1.00 94.50 73 TYR A N 1
ATOM 578 C CA . TYR A 1 73 ? -10.464 11.517 3.326 1.00 94.50 73 TYR A CA 1
ATOM 579 C C . TYR A 1 73 ? -9.161 11.932 3.994 1.00 94.50 73 TYR A C 1
ATOM 581 O O . TYR A 1 73 ? -8.903 13.116 4.225 1.00 94.50 73 TYR A O 1
ATOM 589 N N . ARG A 1 74 ? -8.322 10.935 4.268 1.00 95.44 74 ARG A N 1
ATOM 590 C CA . ARG A 1 74 ? -7.066 11.103 4.999 1.00 95.44 74 ARG A CA 1
ATOM 591 C C . ARG A 1 74 ? -5.911 10.430 4.273 1.00 95.44 74 ARG A C 1
ATOM 593 O O . ARG A 1 74 ? -6.110 9.479 3.517 1.00 95.44 74 ARG A O 1
ATOM 600 N N . ARG A 1 75 ? -4.687 10.898 4.511 1.00 95.31 75 ARG A N 1
ATOM 601 C CA . ARG A 1 75 ? -3.462 10.303 3.958 1.00 95.31 75 ARG A CA 1
ATOM 602 C C . ARG A 1 75 ? -2.335 10.293 4.983 1.00 95.31 75 ARG A C 1
ATOM 604 O O . ARG A 1 75 ? -2.308 11.139 5.862 1.00 95.31 75 ARG A O 1
ATOM 611 N N . SER A 1 76 ? -1.378 9.385 4.819 1.00 94.69 76 SER A N 1
ATOM 612 C CA . SER A 1 76 ? -0.109 9.421 5.558 1.00 94.69 76 SER A CA 1
ATOM 613 C C . SER A 1 76 ? 1.022 8.841 4.737 1.00 94.69 76 SER A C 1
ATOM 615 O O . SER A 1 76 ? 0.879 7.790 4.112 1.00 94.69 76 SER A O 1
ATOM 617 N N . VAL A 1 77 ? 2.190 9.478 4.800 1.00 95.31 77 VAL A N 1
ATOM 618 C CA . VAL A 1 77 ? 3.431 8.865 4.315 1.00 95.31 77 VAL A CA 1
ATOM 619 C C . VAL A 1 77 ? 3.922 7.881 5.373 1.00 95.31 77 VAL A C 1
ATOM 621 O O . VAL A 1 77 ? 4.407 8.283 6.426 1.00 95.31 77 VAL A O 1
ATOM 624 N N . VAL A 1 78 ? 3.818 6.590 5.072 1.00 96.00 78 VAL A N 1
ATOM 625 C CA . VAL A 1 78 ? 4.238 5.499 5.963 1.00 96.00 78 VAL A CA 1
ATOM 626 C C . VAL A 1 78 ? 5.743 5.277 5.889 1.00 96.00 78 VAL A C 1
ATOM 628 O O . VAL A 1 78 ? 6.384 5.021 6.906 1.00 96.00 78 VAL A O 1
ATOM 631 N N . CYS A 1 79 ? 6.309 5.368 4.686 1.00 96.06 79 CYS A N 1
ATOM 632 C CA . CYS A 1 79 ? 7.736 5.200 4.456 1.00 96.06 79 CYS A CA 1
ATOM 633 C C . CYS A 1 79 ? 8.203 6.136 3.340 1.00 96.06 79 CYS A C 1
ATOM 635 O O . CYS A 1 79 ? 7.610 6.186 2.258 1.00 96.06 79 CYS A O 1
ATOM 637 N N . ARG A 1 80 ? 9.272 6.890 3.607 1.00 95.44 80 ARG A N 1
ATOM 638 C CA . ARG A 1 80 ? 9.945 7.711 2.594 1.00 95.44 80 ARG A CA 1
ATOM 639 C C . ARG A 1 80 ? 10.802 6.816 1.691 1.00 95.44 80 ARG A C 1
ATOM 641 O O . ARG A 1 80 ? 11.280 5.786 2.159 1.00 95.44 80 ARG A O 1
ATOM 648 N N . PRO A 1 81 ? 11.024 7.206 0.426 1.00 94.88 81 PRO A N 1
ATOM 649 C CA . PRO A 1 81 ? 11.810 6.397 -0.491 1.00 94.88 81 PRO A CA 1
ATOM 650 C C . PRO A 1 81 ? 13.249 6.251 0.006 1.00 94.88 81 PRO A C 1
ATOM 652 O O . PRO A 1 81 ? 13.879 7.225 0.423 1.00 94.88 81 PRO A O 1
ATOM 655 N N . SER A 1 82 ? 13.769 5.030 -0.053 1.00 95.62 82 SER A N 1
ATOM 656 C CA . SER A 1 82 ? 15.139 4.691 0.324 1.00 95.62 82 SER A CA 1
ATOM 657 C C . SER A 1 82 ? 15.661 3.551 -0.555 1.00 95.62 82 SER A C 1
ATOM 659 O O . SER A 1 82 ? 14.910 2.950 -1.322 1.00 95.62 82 SER A O 1
ATOM 661 N N . ALA A 1 83 ? 16.950 3.223 -0.445 1.00 95.88 83 ALA A N 1
ATOM 662 C CA . ALA A 1 83 ? 17.508 2.073 -1.158 1.00 95.88 83 ALA A CA 1
ATOM 663 C C . ALA A 1 83 ? 16.831 0.746 -0.753 1.00 95.88 83 ALA A C 1
ATOM 665 O O . ALA A 1 83 ? 16.640 -0.126 -1.597 1.00 95.88 83 ALA A O 1
ATOM 666 N N . GLU A 1 84 ? 16.427 0.614 0.513 1.00 94.75 84 GLU A N 1
ATOM 667 C CA . GLU A 1 84 ? 15.736 -0.569 1.038 1.00 94.75 84 GLU A CA 1
ATOM 668 C C . GLU A 1 84 ? 14.356 -0.753 0.391 1.00 94.75 84 GLU A C 1
ATOM 670 O O . GLU A 1 84 ? 13.991 -1.862 0.008 1.00 94.75 84 GLU A O 1
ATOM 675 N N . THR A 1 85 ? 13.627 0.343 0.162 1.00 95.06 85 THR A N 1
ATOM 676 C CA . THR A 1 85 ? 12.327 0.319 -0.525 1.00 95.06 85 THR A CA 1
ATOM 677 C C . THR A 1 85 ? 12.446 0.366 -2.046 1.00 95.06 85 THR A C 1
ATOM 679 O O . THR A 1 85 ? 11.463 0.646 -2.728 1.00 95.06 85 THR A O 1
ATOM 682 N N . ARG A 1 86 ? 13.645 0.148 -2.609 1.00 94.44 86 ARG A N 1
ATOM 683 C CA . ARG A 1 86 ? 13.920 0.300 -4.051 1.00 94.44 86 ARG A CA 1
ATOM 684 C C . ARG A 1 86 ? 13.446 1.655 -4.597 1.00 94.44 86 ARG A C 1
ATOM 686 O O . ARG A 1 86 ? 12.994 1.756 -5.732 1.00 94.44 86 ARG A O 1
ATOM 693 N N . PHE A 1 87 ? 13.557 2.689 -3.765 1.00 93.19 87 PHE A N 1
ATOM 694 C CA . PHE A 1 87 ? 13.142 4.070 -4.007 1.00 93.19 87 PHE A CA 1
ATOM 695 C C . PHE A 1 87 ? 11.632 4.296 -4.184 1.00 93.19 87 PHE A C 1
ATOM 697 O O . PHE A 1 87 ? 11.227 5.393 -4.567 1.00 93.19 87 PHE A O 1
ATOM 704 N N . PHE A 1 88 ? 10.789 3.330 -3.811 1.00 93.06 88 PHE A N 1
ATOM 705 C CA . PHE A 1 88 ? 9.355 3.559 -3.646 1.00 93.06 88 PHE A CA 1
ATOM 706 C C . PHE A 1 88 ? 9.074 4.271 -2.321 1.00 93.06 88 PHE A C 1
ATOM 708 O O . PHE A 1 88 ? 9.604 3.903 -1.270 1.00 93.06 88 PHE A O 1
ATOM 715 N N . SER A 1 89 ? 8.203 5.277 -2.352 1.00 94.12 89 SER A N 1
ATOM 716 C CA . SER A 1 89 ? 7.518 5.748 -1.147 1.00 94.12 89 SER A CA 1
ATOM 717 C C . SER A 1 89 ? 6.290 4.886 -0.877 1.00 94.12 89 SER A C 1
ATOM 719 O O . SER A 1 89 ? 5.600 4.504 -1.820 1.00 94.12 89 SER A O 1
ATOM 721 N N . ILE A 1 90 ? 5.954 4.672 0.394 1.00 96.44 90 ILE A N 1
ATOM 722 C CA . ILE A 1 90 ? 4.706 4.013 0.795 1.00 96.44 90 ILE A CA 1
ATOM 723 C C . ILE A 1 90 ? 3.797 5.069 1.411 1.00 96.44 90 ILE A C 1
ATOM 725 O O . ILE A 1 90 ? 4.153 5.693 2.413 1.00 96.44 90 ILE A O 1
ATOM 729 N N . THR A 1 91 ? 2.626 5.263 0.812 1.00 95.69 91 THR A N 1
ATOM 730 C CA . THR A 1 91 ? 1.595 6.187 1.295 1.00 95.69 91 THR A CA 1
ATOM 731 C C . THR A 1 91 ? 0.313 5.405 1.527 1.00 95.69 91 THR A C 1
ATOM 733 O O . THR A 1 91 ? -0.085 4.619 0.673 1.00 95.69 91 THR A O 1
ATOM 736 N N . THR A 1 92 ? -0.332 5.617 2.670 1.00 96.06 92 THR A N 1
ATOM 737 C CA . THR A 1 92 ? -1.689 5.124 2.920 1.00 96.06 92 THR A CA 1
ATOM 738 C C . THR A 1 92 ? -2.687 6.232 2.657 1.00 96.06 92 THR A C 1
ATOM 740 O O . THR A 1 92 ? -2.414 7.410 2.902 1.00 96.06 92 THR A O 1
ATOM 743 N N . VAL A 1 93 ? -3.844 5.841 2.138 1.00 94.44 93 VAL A N 1
ATOM 744 C CA . VAL A 1 93 ? -4.967 6.728 1.873 1.00 94.44 93 VAL A CA 1
ATOM 745 C C . VAL A 1 93 ? -6.223 6.051 2.402 1.00 94.44 93 VAL A C 1
ATOM 747 O O . VAL A 1 93 ? -6.456 4.879 2.118 1.00 94.44 93 VAL A O 1
ATOM 750 N N . TYR A 1 94 ? -7.005 6.788 3.183 1.00 94.62 94 TYR A N 1
ATOM 751 C CA . TYR A 1 94 ? -8.320 6.377 3.656 1.00 94.62 94 TYR A CA 1
ATOM 752 C C . TYR A 1 94 ? -9.379 7.201 2.939 1.00 94.62 94 TYR A C 1
ATOM 754 O O . TYR A 1 94 ? -9.252 8.425 2.872 1.00 94.62 94 TYR A O 1
ATOM 762 N N . MET A 1 95 ? -10.400 6.531 2.412 1.00 92.69 95 MET A N 1
ATOM 763 C CA . MET A 1 95 ? -11.565 7.152 1.794 1.00 92.69 95 MET A CA 1
ATOM 764 C C . MET A 1 95 ? -12.829 6.447 2.277 1.00 92.69 95 MET A C 1
ATOM 766 O O . MET A 1 95 ? -12.918 5.224 2.210 1.00 92.69 95 MET A O 1
ATOM 770 N N . GLU A 1 96 ? -13.801 7.234 2.717 1.00 91.62 96 GLU A N 1
ATOM 771 C CA . GLU A 1 96 ? -15.130 6.792 3.125 1.00 91.62 96 GLU A CA 1
ATOM 772 C C . GLU A 1 96 ? -16.161 7.728 2.495 1.00 91.62 96 GLU A C 1
ATOM 774 O O . GLU A 1 96 ? -16.119 8.940 2.695 1.00 91.62 96 GLU A O 1
ATOM 779 N N . SER A 1 97 ? -17.053 7.192 1.668 1.00 87.69 97 SER A N 1
ATOM 780 C CA . SER A 1 97 ? -18.083 7.992 1.007 1.00 87.69 97 SER A CA 1
ATOM 781 C C . SER A 1 97 ? -19.266 7.122 0.610 1.00 87.69 97 SER A C 1
ATOM 783 O O . SER A 1 97 ? -19.067 6.043 0.056 1.00 87.69 97 SER A O 1
ATOM 785 N N . ASP A 1 98 ? -20.480 7.624 0.842 1.00 83.81 98 ASP A N 1
ATOM 786 C CA . ASP A 1 98 ? -21.717 7.016 0.335 1.00 83.81 98 ASP A CA 1
ATOM 787 C C . ASP A 1 98 ? -21.951 7.352 -1.149 1.00 83.81 98 ASP A C 1
ATOM 789 O O . ASP A 1 98 ? -22.561 6.585 -1.893 1.00 83.81 98 ASP A O 1
ATOM 793 N N . GLU A 1 99 ? -21.455 8.511 -1.594 1.00 85.69 99 GLU A N 1
ATOM 794 C CA . GLU A 1 99 ? -21.519 8.959 -2.986 1.00 85.69 99 GLU A CA 1
ATOM 795 C C . GLU A 1 99 ? -20.181 8.726 -3.704 1.00 85.69 99 GLU A C 1
ATOM 797 O O . GLU A 1 99 ? -19.132 8.587 -3.073 1.00 85.69 99 GLU A O 1
ATOM 802 N N . GLU A 1 100 ? -20.190 8.702 -5.039 1.00 83.56 100 GLU A N 1
ATOM 803 C CA . GLU A 1 100 ? -18.962 8.581 -5.830 1.00 83.56 100 GLU A CA 1
ATOM 804 C C . GLU A 1 100 ? -17.963 9.690 -5.473 1.00 83.56 100 GLU A C 1
ATOM 806 O O . GLU A 1 100 ? -18.254 10.881 -5.591 1.00 83.56 100 GLU A O 1
ATOM 811 N N . TYR A 1 101 ? -16.771 9.283 -5.037 1.00 85.50 101 TYR A N 1
ATOM 812 C CA . TYR A 1 101 ? -15.764 10.184 -4.499 1.00 85.50 101 TYR A CA 1
ATOM 813 C C . TYR A 1 101 ? -14.421 9.963 -5.184 1.00 85.50 101 TYR A C 1
ATOM 815 O O . TYR A 1 101 ? -13.954 8.832 -5.326 1.00 85.50 101 TYR A O 1
ATOM 823 N N . ALA A 1 102 ? -13.798 11.058 -5.613 1.00 84.88 102 ALA A N 1
ATOM 824 C CA . ALA A 1 102 ? -12.511 11.045 -6.287 1.00 84.88 102 ALA A CA 1
ATOM 825 C C . ALA A 1 102 ? -11.461 11.754 -5.430 1.00 84.88 102 ALA A C 1
ATOM 827 O O . ALA A 1 102 ? -11.690 12.847 -4.910 1.00 84.88 102 ALA A O 1
ATOM 828 N N . GLY A 1 103 ? -10.286 11.135 -5.312 1.00 82.75 103 GLY A N 1
ATOM 829 C CA . GLY A 1 103 ? -9.129 11.768 -4.689 1.00 82.75 103 GLY A CA 1
ATOM 830 C C . GLY A 1 103 ? -8.626 12.977 -5.479 1.00 82.75 103 GLY A C 1
ATOM 831 O O . GLY A 1 103 ? -8.999 13.208 -6.630 1.00 82.75 103 GLY A O 1
ATOM 832 N N . GLN A 1 104 ? -7.725 13.743 -4.865 1.00 82.88 104 GLN A N 1
ATOM 833 C CA . GLN A 1 104 ? -7.090 14.878 -5.534 1.00 82.88 104 GLN A CA 1
ATOM 834 C C . GLN A 1 104 ? -6.281 14.428 -6.754 1.00 82.88 104 GLN A C 1
ATOM 836 O O . GLN A 1 104 ? -5.513 13.464 -6.681 1.00 82.88 104 GLN A O 1
ATOM 841 N N . TYR A 1 105 ? -6.393 15.182 -7.851 1.00 78.19 105 TYR A N 1
ATOM 842 C CA . TYR A 1 105 ? -5.548 14.978 -9.021 1.00 78.19 105 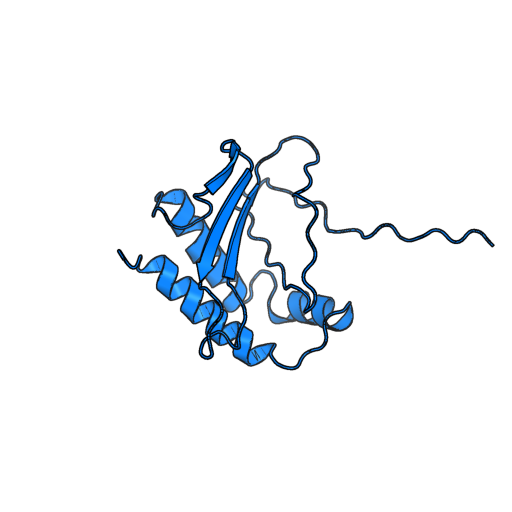TYR A CA 1
ATOM 843 C C . TYR A 1 105 ? -4.077 15.189 -8.654 1.00 78.19 105 TYR A C 1
ATOM 845 O O . TYR A 1 105 ? -3.694 16.236 -8.128 1.00 78.19 105 TYR A O 1
ATOM 853 N N . HIS A 1 106 ? -3.250 14.196 -8.953 1.00 82.00 106 HIS A N 1
ATOM 854 C CA . HIS A 1 106 ? -1.805 14.279 -8.836 1.00 82.00 106 HIS A CA 1
ATOM 855 C C . HIS A 1 106 ? -1.156 13.354 -9.865 1.00 82.00 106 HIS A C 1
ATOM 857 O O . HIS A 1 106 ? -1.793 12.447 -10.395 1.00 82.00 106 HIS A O 1
ATOM 863 N N . GLN A 1 107 ? 0.110 13.617 -10.177 1.00 77.81 107 GLN A N 1
ATOM 864 C CA . GLN A 1 107 ? 0.855 12.871 -11.181 1.00 77.81 107 GLN A CA 1
ATOM 865 C C . GLN A 1 107 ? 2.103 12.267 -10.548 1.00 77.81 107 GLN A C 1
ATOM 867 O O . GLN A 1 107 ? 2.866 12.972 -9.886 1.00 77.81 107 GLN A O 1
ATOM 872 N N . HIS A 1 108 ? 2.341 10.986 -10.820 1.00 79.56 108 HIS A N 1
ATOM 873 C CA . HIS A 1 108 ? 3.590 10.306 -10.490 1.00 79.56 108 HIS A CA 1
ATOM 874 C C . HIS A 1 108 ? 4.388 10.083 -11.773 1.00 79.56 108 HIS A C 1
ATOM 876 O O . HIS A 1 108 ? 4.029 9.210 -12.563 1.00 79.56 108 HIS A O 1
ATOM 882 N N . PRO A 1 109 ? 5.470 10.845 -12.017 1.00 79.50 109 PRO A N 1
ATOM 883 C CA . PRO A 1 109 ? 6.255 10.730 -13.249 1.00 79.50 109 PRO A CA 1
ATOM 884 C C . PRO A 1 109 ? 6.832 9.330 -13.499 1.00 79.50 109 PRO A C 1
ATOM 886 O O . PRO A 1 109 ? 7.099 8.975 -14.642 1.00 79.50 109 PRO A O 1
ATOM 889 N N . TYR A 1 110 ? 7.010 8.544 -12.434 1.00 78.56 110 TYR A N 1
ATOM 890 C CA . TYR A 1 110 ? 7.564 7.188 -12.470 1.00 78.56 110 TYR A CA 1
ATOM 891 C C . TYR A 1 110 ? 6.497 6.090 -12.322 1.00 78.56 110 TYR A C 1
ATOM 893 O O . TYR A 1 110 ? 6.838 4.915 -12.216 1.00 78.56 110 TYR A O 1
ATOM 901 N N . GLY A 1 111 ? 5.214 6.467 -12.342 1.00 86.19 111 GLY A N 1
ATOM 902 C CA . GLY A 1 111 ? 4.088 5.573 -12.090 1.00 86.19 111 GLY A CA 1
ATOM 903 C C . GLY A 1 111 ? 3.808 5.351 -10.603 1.00 86.19 111 GLY A C 1
ATOM 904 O O . GLY A 1 111 ? 4.534 5.818 -9.727 1.00 86.19 111 GLY A O 1
ATOM 905 N N . GLU A 1 112 ? 2.725 4.631 -10.332 1.00 91.25 112 GLU A N 1
ATOM 906 C CA . GLU A 1 112 ? 2.319 4.190 -9.000 1.00 91.25 112 GLU A CA 1
ATOM 907 C C . GLU A 1 112 ? 1.742 2.775 -9.082 1.00 91.25 112 GLU A C 1
ATOM 909 O O . GLU A 1 112 ? 1.269 2.342 -10.134 1.00 91.25 112 GLU A O 1
ATOM 914 N N . ILE A 1 113 ? 1.779 2.058 -7.962 1.00 92.94 113 ILE A N 1
ATOM 915 C CA . ILE A 1 113 ? 1.046 0.807 -7.783 1.00 92.94 113 ILE A CA 1
ATOM 916 C C . ILE A 1 113 ? 0.030 1.055 -6.678 1.00 92.94 113 ILE A C 1
ATOM 918 O O . ILE A 1 113 ? 0.404 1.398 -5.557 1.00 92.94 113 ILE A O 1
ATOM 922 N N . ASN A 1 114 ? -1.244 0.861 -6.999 1.00 92.19 114 ASN A N 1
ATOM 923 C CA . ASN A 1 114 ? -2.328 0.976 -6.037 1.00 92.19 114 ASN A CA 1
ATOM 924 C C . ASN A 1 114 ? -2.679 -0.404 -5.481 1.00 92.19 114 ASN A C 1
ATOM 926 O O . ASN A 1 114 ? -2.870 -1.358 -6.233 1.00 92.19 114 ASN A O 1
ATOM 930 N N . CYS A 1 115 ? -2.792 -0.491 -4.158 1.00 94.12 115 CYS A N 1
ATOM 931 C CA . CYS A 1 115 ? -3.338 -1.648 -3.461 1.00 94.12 115 CYS A CA 1
ATOM 932 C C . CYS A 1 115 ? -4.599 -1.201 -2.727 1.00 94.12 115 CYS A C 1
ATOM 934 O O . CYS A 1 115 ? -4.556 -0.287 -1.903 1.00 94.12 115 CYS A O 1
ATOM 936 N N . VAL A 1 116 ? -5.724 -1.828 -3.054 1.00 92.88 116 VAL A N 1
ATOM 937 C CA . VAL A 1 116 ? -7.027 -1.487 -2.487 1.00 92.88 116 VAL A CA 1
ATOM 938 C C . VAL A 1 116 ? -7.326 -2.484 -1.383 1.00 92.88 116 VAL A C 1
ATOM 940 O O . VAL A 1 116 ? -7.434 -3.679 -1.637 1.00 92.88 116 VAL A O 1
ATOM 943 N N . VAL A 1 117 ? -7.491 -1.979 -0.164 1.00 93.56 117 VAL A N 1
ATOM 944 C CA . VAL A 1 117 ? -7.896 -2.774 0.995 1.00 93.56 117 VAL A CA 1
ATOM 945 C C . VAL A 1 117 ? -9.308 -2.360 1.385 1.00 93.56 117 VAL A C 1
ATOM 947 O O . VAL A 1 117 ? -9.529 -1.235 1.828 1.00 93.56 117 VAL A O 1
ATOM 950 N N . GLN A 1 118 ? -10.267 -3.275 1.254 1.00 91.44 118 GLN A N 1
ATOM 951 C CA . GLN A 1 118 ? -11.617 -3.071 1.782 1.00 91.44 118 GLN A CA 1
ATOM 952 C C . GLN A 1 118 ? -11.579 -3.102 3.316 1.00 91.44 118 GLN A C 1
ATOM 954 O O . GLN A 1 118 ? -11.167 -4.107 3.908 1.00 91.44 118 GLN A O 1
ATOM 959 N N . ILE A 1 119 ? -11.982 -2.005 3.960 1.00 90.88 119 ILE A N 1
ATOM 960 C CA . ILE A 1 119 ? -12.056 -1.905 5.428 1.00 90.88 119 ILE A CA 1
ATOM 961 C C . ILE A 1 119 ? -13.330 -2.574 5.946 1.00 90.88 119 ILE A C 1
ATOM 963 O O . ILE A 1 119 ? -13.287 -3.356 6.891 1.00 90.88 119 ILE A O 1
ATOM 967 N N . ASP A 1 120 ? -14.439 -2.329 5.258 1.00 85.06 120 ASP A N 1
ATOM 968 C CA . ASP A 1 120 ? -15.744 -2.931 5.498 1.00 85.06 120 ASP A CA 1
ATOM 969 C C . ASP A 1 120 ? -16.072 -3.962 4.393 1.00 85.06 120 ASP A C 1
ATOM 971 O O . ASP A 1 120 ? -15.595 -3.862 3.264 1.00 85.06 120 ASP A O 1
ATOM 975 N N . LYS A 1 121 ? -16.884 -4.974 4.724 1.00 81.19 121 LYS A N 1
ATOM 976 C CA . LYS A 1 121 ? -17.340 -6.014 3.787 1.00 81.19 121 LYS A CA 1
ATOM 977 C C . LYS A 1 121 ? -18.322 -5.494 2.735 1.00 81.19 121 LYS A C 1
ATOM 979 O O . LYS A 1 121 ? -18.479 -6.152 1.711 1.00 81.19 121 LYS A O 1
ATOM 984 N N . THR A 1 122 ? -19.012 -4.389 3.006 1.00 83.62 122 THR A N 1
ATOM 985 C CA . THR A 1 122 ? -19.955 -3.754 2.077 1.00 83.62 122 THR A CA 1
ATOM 986 C C . THR A 1 122 ? -19.308 -2.686 1.199 1.00 83.62 122 THR A C 1
ATOM 988 O O . THR A 1 122 ? -19.939 -2.220 0.258 1.00 83.62 122 THR A O 1
ATOM 991 N N . ALA A 1 123 ? -18.044 -2.340 1.456 1.00 84.06 123 ALA A N 1
ATOM 992 C CA . ALA A 1 123 ? -17.330 -1.314 0.720 1.00 84.06 123 ALA A CA 1
ATOM 993 C C . ALA A 1 123 ? -17.113 -1.744 -0.732 1.00 84.06 123 ALA A C 1
ATOM 995 O O . ALA A 1 123 ? -16.509 -2.783 -1.009 1.00 84.06 123 ALA A O 1
ATOM 996 N N . GLU A 1 124 ? -17.539 -0.911 -1.671 1.00 79.75 124 GLU A N 1
ATOM 997 C CA . GLU A 1 124 ? -17.327 -1.126 -3.097 1.00 79.75 124 GLU A CA 1
ATOM 998 C C . GLU A 1 124 ? -16.300 -0.129 -3.629 1.00 79.75 124 GLU A C 1
ATOM 1000 O O . GLU A 1 124 ? -16.341 1.060 -3.316 1.00 79.75 124 GLU A O 1
ATOM 1005 N N . LEU A 1 125 ? -15.382 -0.602 -4.475 1.00 76.12 125 LEU A N 1
ATOM 1006 C CA . LEU A 1 125 ? -14.538 0.282 -5.268 1.00 76.12 125 LEU A CA 1
ATOM 1007 C C . LEU A 1 125 ? -15.038 0.288 -6.708 1.00 76.12 125 LEU A C 1
ATOM 1009 O O . LEU A 1 125 ? -14.953 -0.714 -7.423 1.00 76.12 125 LEU A O 1
ATOM 1013 N N . LYS A 1 126 ? -15.467 1.456 -7.177 1.00 70.62 126 LYS A N 1
ATOM 1014 C CA . LYS A 1 126 ? -15.626 1.697 -8.607 1.00 70.62 126 LYS A CA 1
ATOM 1015 C C . LYS A 1 126 ? -14.224 1.892 -9.187 1.00 70.62 126 LYS A C 1
ATOM 1017 O O . LYS A 1 126 ? -13.571 2.893 -8.913 1.00 70.62 126 LYS A O 1
ATOM 1022 N N . GLY A 1 127 ? -13.726 0.878 -9.898 1.00 63.12 127 GLY A N 1
ATOM 1023 C CA . GLY A 1 127 ? -12.353 0.860 -10.411 1.00 63.12 127 GLY A CA 1
ATOM 1024 C C . GLY A 1 127 ? -11.988 2.109 -11.224 1.00 63.12 127 GLY A C 1
ATOM 1025 O O . GLY A 1 127 ? -12.857 2.805 -11.754 1.00 63.12 127 GLY A O 1
ATOM 1026 N N . MET A 1 128 ? -10.687 2.366 -11.363 1.00 60.09 128 MET A N 1
ATOM 1027 C CA . MET A 1 128 ? -10.144 3.489 -12.132 1.00 60.09 128 MET A CA 1
ATOM 1028 C C . MET A 1 128 ? -10.367 3.270 -13.636 1.00 60.09 128 MET A C 1
ATOM 1030 O O . MET A 1 128 ? -9.465 2.866 -14.364 1.00 60.09 128 MET A O 1
ATOM 1034 N N . LYS A 1 129 ? -11.577 3.511 -14.149 1.00 44.62 129 LYS A N 1
ATOM 1035 C CA . LYS A 1 129 ? -11.759 3.626 -15.598 1.00 44.62 129 LYS A CA 1
ATOM 1036 C C . LYS A 1 129 ? -11.162 4.960 -16.027 1.00 44.62 129 LYS A C 1
ATOM 1038 O O . LYS A 1 129 ? -11.786 6.001 -15.838 1.00 44.62 129 LYS A O 1
ATOM 1043 N N . SER A 1 130 ? -9.967 4.936 -16.619 1.00 38.22 130 SER A N 1
ATOM 1044 C CA . SER A 1 130 ?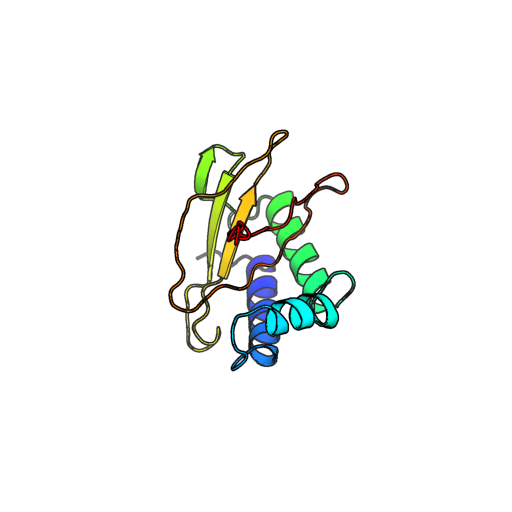 -9.525 6.059 -17.448 1.00 38.22 130 SER A CA 1
ATOM 1045 C C . SER A 1 130 ? -10.630 6.353 -18.471 1.00 38.22 130 SER A C 1
ATOM 1047 O O . SER A 1 130 ? -11.201 5.396 -19.012 1.00 38.22 130 SER A O 1
ATOM 1049 N N . PRO A 1 131 ? -10.964 7.625 -18.750 1.00 34.41 131 PRO A N 1
ATOM 1050 C CA . PRO A 1 131 ? -11.860 7.945 -19.848 1.00 34.41 131 PRO A CA 1
ATOM 1051 C C . PRO A 1 131 ? -11.281 7.304 -21.107 1.00 34.41 131 PRO A C 1
ATOM 1053 O O . PRO A 1 131 ? -10.168 7.621 -21.523 1.00 34.41 131 PRO A O 1
ATOM 1056 N N . VAL A 1 132 ? -11.999 6.344 -21.682 1.00 37.47 132 VAL A N 1
ATOM 1057 C CA . VAL A 1 132 ? -11.695 5.891 -23.033 1.00 37.47 132 VAL A CA 1
ATOM 1058 C C . VAL A 1 132 ? -12.042 7.086 -23.907 1.00 37.47 132 VAL A C 1
ATOM 1060 O O . VAL A 1 132 ? -13.216 7.442 -23.999 1.00 37.47 132 VAL A O 1
ATOM 1063 N N . GLU A 1 133 ? -11.043 7.749 -24.491 1.00 39.84 133 GLU A N 1
ATOM 1064 C CA . GLU A 1 133 ? -11.295 8.723 -25.548 1.00 39.84 133 GLU A CA 1
ATOM 1065 C C . GLU A 1 133 ? -12.032 7.997 -26.672 1.00 39.84 133 GLU A C 1
ATOM 1067 O O . GLU A 1 133 ? -11.449 7.240 -27.453 1.00 39.84 133 GLU A O 1
ATOM 1072 N N . THR A 1 134 ? -13.345 8.201 -26.732 1.00 35.19 134 THR A N 1
ATOM 1073 C CA . THR A 1 134 ? -14.166 7.828 -27.874 1.00 35.19 134 THR A CA 1
ATOM 1074 C C . THR A 1 134 ? -13.752 8.718 -29.035 1.00 35.19 134 THR A C 1
ATOM 1076 O O . THR A 1 134 ? -14.331 9.780 -29.258 1.00 35.19 134 THR A O 1
ATOM 1079 N N . HIS A 1 135 ? -12.735 8.295 -29.776 1.00 40.31 135 HIS A N 1
ATOM 1080 C CA . HIS A 1 135 ? -12.511 8.807 -31.115 1.00 40.31 135 HIS A CA 1
ATOM 1081 C C . HIS A 1 135 ? -13.655 8.279 -31.981 1.00 40.31 135 HIS A C 1
ATOM 1083 O O . HIS A 1 135 ? -13.677 7.114 -32.374 1.00 40.31 135 HIS A O 1
ATOM 1089 N N . SER A 1 136 ? -14.659 9.129 -32.192 1.00 39.78 136 SER A N 1
ATOM 1090 C CA . SER A 1 136 ? -15.630 8.915 -33.260 1.00 39.78 136 SER A CA 1
ATOM 1091 C C . SER A 1 136 ? -14.900 9.121 -34.587 1.00 39.78 136 SER A C 1
ATOM 1093 O O . SER A 1 136 ? -14.192 10.118 -34.734 1.00 39.78 136 SER A O 1
ATOM 1095 N N . ASN A 1 137 ? -15.031 8.136 -35.481 1.00 43.06 137 ASN A N 1
ATOM 1096 C CA . ASN A 1 137 ? -14.533 8.162 -36.862 1.00 43.06 137 ASN A CA 1
ATOM 1097 C C . ASN A 1 137 ? -14.985 9.405 -37.634 1.00 43.06 137 ASN A C 1
ATOM 1099 O O . ASN A 1 137 ? -16.133 9.851 -37.406 1.00 43.06 137 ASN A O 1
#

Foldseek 3Di:
DPDDPLLVQLLVLLLVVCVVCPPPDDDDVSVVVCCVAVNPPHPSLVSNLVSQLVCVVVVVVAAFNADPPPPQWGKHFSAQADVSSVGDTDMHIHHDDPDDDDDDDDDDPRDDDDRDHDNDPPDDDPDPDDPPPPPDD

Sequence (137 aa):
MDVHPTQQKLVGRAIDFFQEVQNLTPGKDLEARLNTEYGPGTPIYEDFCTYIRQGLEKDEGWVATDEIDGPKYRRSVVCRPSAETRFFSITTVYMESDEEYAGQYHQHPYGEINCVVQIDKTAELKGMKSPVETHSN

Secondary structure (DSSP, 8-state):
----HHHHHHHHHHHHHHHHHTTPPSSHHHHHHHHHHSSTTSHHHHHHHHHHHHHHHTT-S-SS-EEEETTTEEEEEEE---TTTTT--EEEEEE--SS---PPP---TT--------SSTT---------------

Radius of gyration: 15.94 Å; chains: 1; bounding box: 39×31×55 Å